Protein AF-A0A7J7MNE1-F1 (afdb_monomer_lite)

Sequence (142 aa):
MTYRGHLMAITRHGINRNDTGPMMRCSFEETDILLDAAVYAETDRLRGVTENIMLGQLAPVGTGDCSLYLNDQILQQAIELQLPSYINGDFRTTPSCSPPPMTSYNENMMSPSYLFSPNVRLSLTTDAEFSPYNGTMPFSPT

Radius of gyration: 27.96 Å; chains: 1; bounding box: 62×43×74 Å

Foldseek 3Di:
DCPVPDDFDPALVRVLPDPAALQVSCVGPHVCSVVVCVVVVGDHPQQAQRSCVVVVHQHCDDVNVDDDDDDVVVVVVDDDDPDPCPPPDDPDDDPPPDDDDDDDDDPPDPDPDPPDDPPPPDDDDDDDDDDPDDPDDDDDDD

InterPro domains:
  IPR045867 DNA-directed RNA polymerase, subunit beta-prime [PTHR19376] (1-68)

Structure (mmCIF, N/CA/C/O backbone):
data_AF-A0A7J7MNE1-F1
#
_entry.id   AF-A0A7J7MNE1-F1
#
loop_
_atom_site.group_PDB
_atom_site.id
_atom_site.type_symbol
_atom_site.label_atom_id
_atom_site.label_alt_id
_atom_site.label_comp_id
_atom_site.label_asym_id
_atom_site.label_entity_id
_atom_site.label_seq_id
_atom_site.pdbx_PDB_ins_code
_atom_site.Cartn_x
_atom_site.Cartn_y
_atom_site.Cartn_z
_atom_site.occupancy
_atom_site.B_iso_or_equiv
_atom_site.auth_seq_id
_atom_site.auth_comp_id
_atom_site.auth_asym_id
_atom_site.auth_atom_id
_atom_site.pdbx_PDB_model_num
ATOM 1 N N . MET A 1 1 ? 17.982 2.465 3.297 1.00 91.94 1 MET A N 1
ATOM 2 C CA . MET A 1 1 ? 18.737 2.417 2.021 1.00 91.94 1 MET A CA 1
ATOM 3 C C . MET A 1 1 ? 19.715 1.245 1.890 1.00 91.94 1 MET A C 1
ATOM 5 O O . MET A 1 1 ? 20.282 1.101 0.819 1.00 91.94 1 MET A O 1
ATOM 9 N N . THR A 1 2 ? 19.905 0.400 2.916 1.00 94.56 2 THR A N 1
ATOM 10 C CA . THR A 1 2 ? 20.880 -0.718 2.904 1.00 94.56 2 THR A CA 1
ATOM 11 C C . THR A 1 2 ? 20.278 -2.091 3.231 1.00 94.56 2 THR A C 1
ATOM 13 O O . THR A 1 2 ? 21.014 -3.066 3.328 1.00 94.56 2 THR A O 1
ATOM 16 N N . TYR A 1 3 ? 18.951 -2.208 3.390 1.00 91.62 3 TYR A N 1
ATOM 17 C CA . TYR A 1 3 ? 18.318 -3.454 3.861 1.00 91.62 3 TYR A CA 1
ATOM 18 C C . TYR A 1 3 ? 18.534 -4.650 2.911 1.00 91.62 3 TYR A C 1
ATOM 20 O O . TYR A 1 3 ? 18.522 -5.792 3.353 1.00 91.62 3 TYR A O 1
ATOM 28 N N . ARG A 1 4 ? 18.782 -4.389 1.618 1.00 89.81 4 ARG A N 1
ATOM 29 C CA . ARG A 1 4 ? 19.080 -5.400 0.587 1.00 89.81 4 ARG A CA 1
ATOM 30 C C . ARG A 1 4 ? 20.569 -5.757 0.466 1.00 89.81 4 ARG A C 1
ATOM 32 O O . ARG A 1 4 ? 20.964 -6.394 -0.506 1.00 89.81 4 ARG A O 1
ATOM 39 N N . GLY A 1 5 ? 21.417 -5.298 1.388 1.00 93.44 5 GLY A N 1
ATOM 40 C CA . GLY A 1 5 ? 22.859 -5.582 1.367 1.00 93.44 5 GLY A CA 1
ATOM 41 C C . GLY A 1 5 ? 23.676 -4.756 0.364 1.00 93.44 5 GLY A C 1
ATOM 42 O O . GLY A 1 5 ? 24.859 -5.014 0.183 1.00 93.44 5 GLY A O 1
ATOM 43 N N . HIS A 1 6 ? 23.075 -3.749 -0.273 1.00 92.31 6 HIS A N 1
ATOM 44 C CA . HIS A 1 6 ? 23.759 -2.756 -1.104 1.00 92.31 6 HIS A CA 1
ATOM 45 C C . HIS A 1 6 ? 23.111 -1.380 -0.920 1.00 92.31 6 HIS A C 1
ATOM 47 O O . HIS A 1 6 ? 21.982 -1.274 -0.436 1.00 92.31 6 HIS A O 1
ATOM 53 N N . LEU A 1 7 ? 23.834 -0.318 -1.282 1.00 93.25 7 LEU A N 1
ATOM 54 C CA . LEU A 1 7 ? 23.310 1.044 -1.236 1.00 93.25 7 LEU A CA 1
ATOM 55 C C . LEU A 1 7 ? 22.291 1.250 -2.357 1.00 93.25 7 LEU A C 1
ATOM 57 O O . LEU A 1 7 ? 22.621 1.161 -3.538 1.00 93.25 7 LEU A O 1
ATOM 61 N N . MET A 1 8 ? 21.059 1.558 -1.972 1.00 92.44 8 MET A N 1
ATOM 62 C CA . MET A 1 8 ? 20.004 1.982 -2.885 1.00 92.44 8 MET A CA 1
ATOM 63 C C . MET A 1 8 ? 19.913 3.512 -2.884 1.00 92.44 8 MET A C 1
ATOM 65 O O . MET A 1 8 ? 20.097 4.141 -1.841 1.00 92.44 8 MET A O 1
ATOM 69 N N . ALA A 1 9 ? 19.633 4.119 -4.036 1.00 92.44 9 ALA A N 1
ATOM 70 C CA . ALA A 1 9 ? 19.400 5.561 -4.145 1.00 92.44 9 ALA A CA 1
ATOM 71 C C . ALA A 1 9 ? 17.947 5.920 -3.778 1.00 92.44 9 ALA A C 1
ATOM 73 O O . ALA A 1 9 ? 17.041 5.125 -4.019 1.00 92.44 9 ALA A O 1
ATOM 74 N N . ILE A 1 10 ? 17.710 7.114 -3.221 1.00 92.38 10 ILE A N 1
ATOM 75 C CA . ILE A 1 10 ? 16.354 7.662 -2.996 1.00 92.38 10 ILE A CA 1
ATOM 76 C C . ILE A 1 10 ? 15.965 8.491 -4.225 1.00 92.38 10 ILE A C 1
ATOM 78 O O . ILE A 1 10 ? 15.950 9.716 -4.193 1.00 92.38 10 ILE A O 1
ATOM 82 N N . THR A 1 11 ? 15.755 7.820 -5.351 1.00 93.81 11 THR A N 1
ATOM 83 C CA . THR A 1 11 ? 15.329 8.425 -6.624 1.00 93.81 11 THR A CA 1
ATOM 84 C C . THR A 1 11 ? 14.389 7.459 -7.338 1.00 93.81 11 THR A C 1
ATOM 86 O O . THR A 1 11 ? 14.304 6.298 -6.928 1.00 93.81 11 THR A O 1
ATOM 89 N N . ARG A 1 12 ? 13.735 7.878 -8.434 1.00 91.44 12 ARG A N 1
ATOM 90 C CA . ARG A 1 12 ? 12.862 6.987 -9.228 1.00 91.44 12 ARG A CA 1
ATOM 91 C C . ARG A 1 12 ? 13.579 5.703 -9.649 1.00 91.44 12 ARG A C 1
ATOM 93 O O . ARG A 1 12 ? 13.104 4.602 -9.410 1.00 91.44 12 ARG A O 1
ATOM 100 N N . HIS A 1 13 ? 14.831 5.841 -10.089 1.00 90.56 13 HIS A N 1
ATOM 101 C CA . HIS A 1 13 ? 15.697 4.726 -10.485 1.00 90.56 13 HIS A CA 1
ATOM 102 C C . HIS A 1 13 ? 16.081 3.799 -9.331 1.00 90.56 13 HIS A C 1
ATOM 104 O O . HIS A 1 13 ? 16.503 2.672 -9.574 1.00 90.56 13 HIS A O 1
ATOM 110 N N . GLY A 1 14 ? 16.016 4.280 -8.090 1.00 91.94 14 GLY A N 1
ATOM 111 C CA . GLY A 1 14 ? 16.312 3.494 -6.898 1.00 91.94 14 GLY A CA 1
ATOM 112 C C . GLY A 1 14 ? 15.076 2.806 -6.327 1.00 91.94 14 GLY A C 1
ATOM 113 O O . GLY A 1 14 ? 15.116 1.600 -6.104 1.00 91.94 14 GLY A O 1
ATOM 114 N N . ILE A 1 15 ? 13.983 3.551 -6.135 1.00 90.56 15 ILE A N 1
ATOM 115 C CA . ILE A 1 15 ? 12.728 3.056 -5.545 1.00 90.56 15 ILE A CA 1
ATOM 116 C C . ILE A 1 15 ? 12.045 2.042 -6.474 1.00 90.56 15 ILE A C 1
ATOM 118 O O . ILE A 1 15 ? 11.549 1.027 -5.990 1.00 90.56 15 ILE A O 1
ATOM 122 N N . ASN A 1 16 ? 12.111 2.236 -7.797 1.00 90.25 16 ASN A N 1
ATOM 123 C CA . ASN A 1 16 ? 11.473 1.336 -8.769 1.00 90.25 16 ASN A CA 1
ATOM 124 C C . ASN A 1 16 ? 12.200 -0.010 -8.935 1.00 90.25 16 ASN A C 1
ATOM 126 O O . ASN A 1 16 ? 11.667 -0.917 -9.568 1.00 90.25 16 ASN A O 1
ATOM 130 N N . ARG A 1 17 ? 13.394 -0.166 -8.342 1.00 86.75 17 ARG A N 1
ATOM 131 C CA . ARG A 1 17 ? 14.123 -1.448 -8.260 1.00 86.75 17 ARG A CA 1
ATOM 132 C C . ARG A 1 17 ? 13.705 -2.299 -7.059 1.00 86.75 17 ARG A C 1
ATOM 134 O O . ARG A 1 17 ? 14.231 -3.399 -6.880 1.00 86.75 17 ARG A O 1
ATOM 141 N N . ASN A 1 18 ? 12.834 -1.786 -6.191 1.00 85.31 18 ASN A N 1
ATOM 142 C CA . ASN A 1 18 ? 12.262 -2.571 -5.107 1.00 85.31 18 ASN A CA 1
ATOM 143 C C . ASN A 1 18 ? 11.169 -3.501 -5.652 1.00 85.31 18 ASN A C 1
ATOM 145 O O . ASN A 1 18 ? 10.494 -3.166 -6.619 1.00 85.31 18 ASN A O 1
ATOM 149 N N . ASP A 1 19 ? 10.962 -4.646 -4.993 1.00 84.56 19 ASP A N 1
ATOM 150 C CA . ASP A 1 19 ? 9.864 -5.568 -5.324 1.00 84.56 19 ASP A CA 1
ATOM 151 C C . ASP A 1 19 ? 8.561 -5.034 -4.722 1.00 84.56 19 ASP A C 1
ATOM 153 O O . ASP A 1 19 ? 8.069 -5.517 -3.698 1.00 84.56 19 ASP A O 1
ATOM 157 N N . THR A 1 20 ? 8.064 -3.948 -5.301 1.00 91.25 20 THR A N 1
ATOM 158 C CA . THR A 1 20 ? 6.876 -3.228 -4.852 1.00 91.25 20 THR A CA 1
ATOM 159 C C . THR A 1 20 ? 5.832 -3.178 -5.957 1.00 91.25 20 THR A C 1
ATOM 161 O O . THR A 1 20 ? 6.159 -3.259 -7.142 1.00 91.25 20 THR A O 1
ATOM 164 N N . GLY A 1 21 ? 4.561 -3.070 -5.560 1.00 93.88 21 GLY A N 1
ATOM 165 C CA . GLY A 1 21 ? 3.437 -3.096 -6.492 1.00 93.88 21 GLY A CA 1
ATOM 166 C C . GLY A 1 21 ? 3.516 -1.990 -7.553 1.00 93.88 21 GLY A C 1
ATOM 167 O O . GLY A 1 21 ? 4.119 -0.935 -7.306 1.00 93.88 21 GLY A O 1
ATOM 168 N N . PRO A 1 22 ? 2.915 -2.210 -8.733 1.00 95.44 22 PRO A N 1
ATOM 169 C CA . PRO A 1 22 ? 2.957 -1.253 -9.830 1.00 95.44 22 PRO A CA 1
ATOM 170 C C . PRO A 1 22 ? 2.311 0.086 -9.455 1.00 95.44 22 PRO A C 1
ATOM 172 O O . PRO A 1 22 ? 2.836 1.118 -9.867 1.00 95.44 22 PRO A O 1
ATOM 175 N N . MET A 1 23 ? 1.264 0.104 -8.611 1.00 95.19 23 MET A N 1
ATOM 176 C CA . MET A 1 23 ? 0.647 1.357 -8.145 1.00 95.19 23 MET A CA 1
ATOM 177 C C . MET A 1 23 ? 1.597 2.171 -7.269 1.00 95.19 23 MET A C 1
ATOM 179 O O . MET A 1 23 ? 1.659 3.396 -7.367 1.00 95.19 23 MET A O 1
ATOM 183 N N . MET A 1 24 ? 2.378 1.502 -6.416 1.00 94.88 24 MET A N 1
ATOM 184 C CA . MET A 1 24 ? 3.377 2.200 -5.616 1.00 94.88 24 MET A CA 1
ATOM 185 C C . MET A 1 24 ? 4.503 2.742 -6.500 1.00 94.88 24 MET A C 1
ATOM 187 O O . MET A 1 24 ? 4.873 3.906 -6.358 1.00 94.88 24 MET A O 1
ATOM 191 N N . ARG A 1 25 ? 5.038 1.939 -7.424 1.00 94.00 25 ARG A N 1
ATOM 192 C CA . ARG A 1 25 ? 6.135 2.385 -8.295 1.00 94.00 25 ARG A CA 1
ATOM 193 C C . ARG A 1 25 ? 5.700 3.542 -9.197 1.00 94.00 25 ARG A C 1
ATOM 195 O O . ARG A 1 25 ? 6.422 4.529 -9.312 1.00 94.00 25 ARG A O 1
ATOM 202 N N . CYS A 1 26 ? 4.489 3.477 -9.756 1.00 95.06 26 CYS A N 1
ATOM 203 C CA . CYS A 1 26 ? 3.992 4.531 -10.639 1.00 95.06 26 CYS A CA 1
ATOM 204 C C . CYS A 1 26 ? 3.664 5.851 -9.926 1.00 95.06 26 CYS A C 1
ATOM 206 O O . CYS A 1 26 ? 3.550 6.895 -10.566 1.00 95.06 26 CYS A O 1
ATOM 208 N N . SER A 1 27 ? 3.511 5.822 -8.600 1.00 94.56 27 SER A N 1
ATOM 209 C CA . SER A 1 27 ? 3.209 7.011 -7.797 1.00 94.56 27 SER A CA 1
ATOM 210 C C . SER A 1 27 ? 4.359 8.016 -7.703 1.00 94.56 27 SER A C 1
ATOM 212 O O . SER A 1 27 ? 4.135 9.164 -7.315 1.00 94.56 27 SER A O 1
ATOM 214 N N . PHE A 1 28 ? 5.583 7.605 -8.047 1.00 93.75 28 PHE A N 1
ATOM 215 C CA . PHE A 1 28 ? 6.770 8.437 -7.905 1.00 93.75 28 PHE A CA 1
ATOM 216 C C . PHE A 1 28 ? 7.470 8.664 -9.248 1.00 93.75 28 PHE A C 1
ATOM 218 O O . PHE A 1 28 ? 8.228 7.824 -9.724 1.00 93.75 28 PHE A O 1
ATOM 225 N N . GLU A 1 29 ? 7.240 9.845 -9.823 1.00 94.06 29 GLU A N 1
ATOM 226 C CA . GLU A 1 29 ? 7.917 10.396 -11.012 1.00 94.06 29 GLU A CA 1
ATOM 227 C C . GLU A 1 29 ? 7.862 9.567 -12.316 1.00 94.06 29 GLU A C 1
ATOM 229 O O . GLU A 1 29 ? 8.445 9.997 -13.311 1.00 94.06 29 GLU A O 1
ATOM 234 N N . GLU A 1 30 ? 7.190 8.411 -12.364 1.00 92.62 30 GLU A N 1
ATOM 235 C CA . GLU A 1 30 ? 7.234 7.519 -13.532 1.00 92.62 30 GLU A CA 1
ATOM 236 C C . GLU A 1 30 ? 5.933 6.721 -13.719 1.00 92.62 30 GLU A C 1
ATOM 238 O O . GLU A 1 30 ? 5.735 5.677 -13.111 1.00 92.62 30 GLU A O 1
ATOM 243 N N . THR A 1 31 ? 5.035 7.174 -14.597 1.00 94.50 31 THR A N 1
ATOM 244 C CA . THR A 1 31 ? 3.749 6.490 -14.850 1.00 94.50 31 THR A CA 1
ATOM 245 C C . THR A 1 31 ? 3.826 5.376 -15.895 1.00 94.50 31 THR A C 1
ATOM 247 O O . THR A 1 31 ? 2.930 4.535 -15.954 1.00 94.50 31 THR A O 1
ATOM 250 N N . ASP A 1 32 ? 4.901 5.330 -16.690 1.00 94.75 32 ASP A N 1
ATOM 251 C CA . ASP A 1 32 ? 5.104 4.338 -17.762 1.00 94.75 32 ASP A CA 1
ATOM 252 C C . ASP A 1 32 ? 5.196 2.896 -17.237 1.00 94.75 32 ASP A C 1
ATOM 254 O O . ASP A 1 32 ? 4.982 1.936 -17.974 1.00 94.75 32 ASP A O 1
ATOM 258 N N . ILE A 1 33 ? 5.413 2.734 -15.931 1.00 94.88 33 ILE A N 1
ATOM 259 C CA . ILE A 1 33 ? 5.416 1.447 -15.226 1.00 94.88 33 ILE A CA 1
ATOM 260 C C . ILE A 1 33 ? 4.084 0.708 -15.397 1.00 94.88 33 ILE A C 1
ATOM 262 O O . ILE A 1 33 ? 4.062 -0.519 -15.423 1.00 94.88 33 ILE A O 1
ATOM 266 N N . LEU A 1 34 ? 2.974 1.433 -15.573 1.00 96.06 34 LEU A N 1
ATOM 267 C CA . LEU A 1 34 ? 1.667 0.822 -15.818 1.00 96.06 34 LEU A CA 1
ATOM 268 C C . LEU A 1 34 ? 1.594 0.110 -17.176 1.00 96.06 34 LEU A C 1
ATOM 270 O O . LEU A 1 34 ? 0.917 -0.911 -17.282 1.00 96.06 34 LEU A O 1
ATOM 274 N N . LEU A 1 35 ? 2.294 0.613 -18.199 1.00 96.62 35 LEU A N 1
ATOM 275 C CA . LEU A 1 35 ? 2.358 -0.040 -19.512 1.00 96.62 35 LEU A CA 1
ATOM 276 C C . LEU A 1 35 ? 3.108 -1.370 -19.411 1.00 96.62 35 LEU A C 1
ATOM 278 O O . LEU A 1 35 ? 2.629 -2.382 -19.917 1.00 96.62 35 LEU A O 1
ATOM 282 N N . ASP A 1 36 ? 4.245 -1.376 -18.717 1.00 95.06 36 ASP A N 1
ATOM 283 C CA . ASP A 1 36 ? 5.051 -2.581 -18.505 1.00 95.06 36 ASP A CA 1
ATOM 284 C C . ASP A 1 36 ? 4.294 -3.620 -17.659 1.00 95.06 36 ASP A C 1
ATOM 286 O O . ASP A 1 36 ? 4.155 -4.783 -18.046 1.00 95.06 36 ASP A O 1
ATOM 290 N N . ALA A 1 37 ? 3.680 -3.175 -16.559 1.00 95.50 37 ALA A N 1
ATOM 291 C CA . ALA A 1 37 ? 2.839 -4.009 -15.704 1.00 95.50 37 ALA A CA 1
ATOM 292 C C . ALA A 1 37 ? 1.658 -4.632 -16.470 1.00 95.50 37 ALA A C 1
ATOM 294 O O . ALA A 1 37 ? 1.335 -5.803 -16.256 1.00 95.50 37 ALA A O 1
ATOM 295 N N . ALA A 1 38 ? 1.034 -3.887 -17.390 1.00 97.00 38 ALA A N 1
ATOM 296 C CA . ALA A 1 38 ? -0.055 -4.393 -18.223 1.00 97.00 38 ALA A CA 1
ATOM 297 C C . ALA A 1 38 ? 0.413 -5.489 -19.195 1.00 97.00 38 ALA A C 1
ATOM 299 O O . ALA A 1 38 ? -0.297 -6.479 -19.379 1.00 97.00 38 ALA A O 1
ATOM 300 N N . VAL A 1 39 ? 1.610 -5.352 -19.778 1.00 97.81 39 VAL A N 1
ATOM 301 C CA . VAL A 1 39 ? 2.198 -6.366 -20.675 1.00 97.81 39 VAL A CA 1
ATOM 302 C C . VAL A 1 39 ? 2.473 -7.675 -19.930 1.00 97.81 39 VAL A C 1
ATOM 304 O O . VAL A 1 39 ? 2.209 -8.750 -20.471 1.00 97.81 39 VAL A O 1
ATOM 307 N N . TYR A 1 40 ? 2.954 -7.600 -18.687 1.00 96.06 40 TYR A N 1
ATOM 308 C CA . TYR A 1 40 ? 3.260 -8.780 -17.868 1.00 96.06 40 TYR A CA 1
ATOM 309 C C . TYR A 1 40 ? 2.100 -9.270 -16.990 1.00 96.06 40 TYR A C 1
ATOM 311 O O . TYR A 1 40 ? 2.279 -10.228 -16.237 1.00 96.06 40 TYR A O 1
ATOM 319 N N . ALA A 1 41 ? 0.918 -8.649 -17.083 1.00 96.38 41 ALA A N 1
ATOM 320 C CA . ALA A 1 41 ? -0.232 -8.925 -16.218 1.00 96.38 41 ALA A CA 1
ATOM 321 C C . ALA A 1 41 ? 0.127 -8.905 -14.715 1.00 96.38 41 ALA A C 1
ATOM 323 O O . ALA A 1 41 ? -0.305 -9.756 -13.929 1.00 96.38 41 ALA A O 1
ATOM 324 N N . GLU A 1 42 ? 0.945 -7.932 -14.309 1.00 95.44 42 GLU A N 1
ATOM 325 C CA . GLU A 1 42 ? 1.355 -7.768 -12.918 1.00 95.44 42 GLU A CA 1
ATOM 326 C C . GLU A 1 42 ? 0.149 -7.384 -12.050 1.00 95.44 42 GLU A C 1
ATOM 328 O O . GLU A 1 42 ? -0.616 -6.476 -12.369 1.00 95.44 42 GLU A O 1
ATOM 333 N N . THR A 1 43 ? -0.037 -8.091 -10.934 1.00 94.31 43 THR A N 1
ATOM 334 C CA . THR A 1 43 ? -1.151 -7.850 -10.009 1.00 94.31 43 THR A CA 1
ATOM 335 C C . THR A 1 43 ? -0.664 -7.099 -8.778 1.00 94.31 43 THR A C 1
ATOM 337 O O . THR A 1 43 ? 0.229 -7.575 -8.073 1.00 94.31 43 THR A O 1
ATOM 340 N N . ASP A 1 44 ? -1.295 -5.967 -8.471 1.00 95.50 44 ASP A N 1
ATOM 341 C CA . ASP A 1 44 ? -1.056 -5.257 -7.217 1.00 95.50 44 ASP A CA 1
ATOM 342 C C . ASP A 1 44 ? -1.849 -5.887 -6.060 1.00 95.50 44 ASP A C 1
ATOM 344 O O . ASP A 1 44 ? -3.029 -6.212 -6.193 1.00 95.50 44 ASP A O 1
ATOM 348 N N . ARG A 1 45 ? -1.193 -6.074 -4.910 1.00 94.44 45 ARG A N 1
ATOM 349 C CA . ARG A 1 45 ? -1.795 -6.668 -3.703 1.00 94.44 45 ARG A CA 1
ATOM 350 C C . ARG A 1 45 ? -2.381 -5.642 -2.740 1.00 94.44 45 ARG A C 1
ATOM 352 O O . ARG A 1 45 ? -2.912 -6.052 -1.711 1.00 94.44 45 ARG A O 1
ATOM 359 N N . LEU A 1 46 ? -2.255 -4.354 -3.046 1.00 94.56 46 LEU A N 1
ATOM 360 C CA . LEU A 1 46 ? -2.841 -3.251 -2.292 1.00 94.56 46 LEU A CA 1
ATOM 361 C C . LEU A 1 46 ? -2.506 -3.254 -0.784 1.00 94.56 46 LEU A C 1
ATOM 363 O O . LEU A 1 46 ? -3.362 -3.002 0.063 1.00 94.56 46 LEU A O 1
ATOM 367 N N . ARG A 1 47 ? -1.271 -3.613 -0.418 1.00 93.69 47 ARG A N 1
ATOM 368 C CA . ARG A 1 47 ? -0.856 -3.743 0.998 1.00 93.69 47 ARG A CA 1
ATOM 369 C C . ARG A 1 47 ? -0.167 -2.500 1.549 1.00 93.69 47 ARG A C 1
ATOM 371 O O . ARG A 1 47 ? -0.029 -2.367 2.759 1.00 93.69 47 ARG A O 1
ATOM 378 N N . GLY A 1 48 ? 0.329 -1.641 0.677 1.00 93.56 48 GLY A N 1
ATOM 379 C CA . GLY A 1 48 ? 0.954 -0.374 1.006 1.00 93.56 48 GLY A CA 1
ATOM 380 C C . GLY A 1 48 ? -0.062 0.743 1.208 1.00 93.56 48 GLY A C 1
ATOM 381 O O . GLY A 1 48 ? -1.273 0.575 1.099 1.00 93.56 48 GLY A O 1
ATOM 382 N N . VAL A 1 49 ? 0.451 1.920 1.541 1.00 95.75 49 VAL A N 1
ATOM 383 C CA . VAL A 1 49 ? -0.381 3.088 1.845 1.00 95.75 49 VAL A CA 1
ATOM 384 C C . VAL A 1 49 ? -0.819 3.795 0.563 1.00 95.75 49 VAL A C 1
ATOM 386 O O . VAL A 1 49 ? -1.973 4.196 0.442 1.00 95.75 49 VAL A O 1
ATOM 389 N N . THR A 1 50 ? 0.087 3.924 -0.405 1.00 95.56 50 THR A N 1
ATOM 390 C CA . THR A 1 50 ? -0.111 4.748 -1.600 1.00 95.56 50 THR A CA 1
ATOM 391 C C . THR A 1 50 ? -1.262 4.254 -2.466 1.00 95.56 50 THR A C 1
ATOM 393 O O . THR A 1 50 ? -2.174 5.011 -2.784 1.00 95.56 50 THR A O 1
ATOM 396 N N . GLU A 1 51 ? -1.252 2.971 -2.798 1.00 96.50 51 GLU A N 1
ATOM 397 C CA . GLU A 1 51 ? -2.322 2.297 -3.534 1.00 96.50 51 GLU A CA 1
ATOM 398 C C . GLU A 1 51 ? -3.711 2.418 -2.877 1.00 96.50 51 GLU A C 1
ATOM 400 O O . GLU A 1 51 ? -4.694 2.681 -3.566 1.00 96.50 51 GLU A O 1
ATOM 405 N N . ASN A 1 52 ? -3.805 2.285 -1.550 1.00 96.38 52 ASN A N 1
ATOM 406 C CA . ASN A 1 52 ? -5.066 2.370 -0.817 1.00 96.38 52 ASN A CA 1
ATOM 407 C C . ASN A 1 52 ? -5.594 3.805 -0.805 1.00 96.38 52 ASN A C 1
ATOM 409 O O . ASN A 1 52 ? -6.788 4.014 -1.007 1.00 96.38 52 ASN A O 1
ATOM 413 N N . ILE A 1 53 ? -4.703 4.794 -0.665 1.00 96.69 53 ILE A N 1
ATOM 414 C CA . ILE A 1 53 ? -5.061 6.211 -0.806 1.00 96.69 53 ILE A CA 1
ATOM 415 C C . ILE A 1 53 ? -5.590 6.493 -2.216 1.00 96.69 53 ILE A C 1
ATOM 417 O O . ILE A 1 53 ? -6.632 7.129 -2.354 1.00 96.69 53 ILE A O 1
ATOM 421 N N . MET A 1 54 ? -4.916 6.002 -3.259 1.00 96.81 54 MET A N 1
ATOM 422 C CA . MET A 1 54 ? -5.345 6.208 -4.648 1.00 96.81 54 MET A CA 1
ATOM 423 C C . MET A 1 54 ? -6.717 5.590 -4.943 1.00 96.81 54 MET A C 1
ATOM 425 O O . MET A 1 54 ? -7.490 6.160 -5.708 1.00 96.81 54 MET A O 1
ATOM 429 N N . LEU A 1 55 ? -7.032 4.448 -4.325 1.00 96.31 55 LEU A N 1
ATOM 430 C CA . LEU A 1 55 ? -8.329 3.780 -4.464 1.00 96.31 55 LEU A CA 1
ATOM 431 C C . LEU A 1 55 ? -9.408 4.310 -3.504 1.00 96.31 55 LEU A C 1
ATOM 433 O O . LEU A 1 55 ? -10.548 3.852 -3.569 1.00 96.31 55 LEU A O 1
ATOM 437 N N . GLY A 1 56 ? -9.073 5.245 -2.609 1.00 96.38 56 GLY A N 1
ATOM 438 C CA . GLY A 1 56 ? -10.003 5.780 -1.610 1.00 96.38 56 GLY A CA 1
ATOM 439 C C . GLY A 1 56 ? -10.399 4.776 -0.519 1.00 96.38 56 GLY A C 1
ATOM 440 O O . GLY A 1 56 ? -11.458 4.919 0.090 1.00 96.38 56 GLY A O 1
ATOM 441 N N . GLN A 1 57 ? -9.579 3.752 -0.284 1.00 95.06 57 GLN A N 1
ATOM 442 C CA . GLN A 1 57 ? -9.784 2.744 0.759 1.00 95.06 57 GLN A CA 1
ATOM 443 C C . GLN A 1 57 ? -9.028 3.125 2.040 1.00 95.06 57 GLN A C 1
ATOM 445 O O . GLN A 1 57 ? -8.069 3.899 2.015 1.00 95.06 57 GLN A O 1
ATOM 450 N N . LEU A 1 58 ? -9.445 2.567 3.181 1.00 95.00 58 LEU A N 1
ATOM 451 C CA . LEU A 1 58 ? -8.721 2.745 4.439 1.00 95.00 58 LEU A CA 1
ATOM 452 C C . LEU A 1 58 ? -7.342 2.077 4.332 1.00 95.00 58 LEU A C 1
ATOM 454 O O . LEU A 1 58 ? -7.249 0.857 4.230 1.00 95.00 58 LEU A O 1
ATOM 458 N N . ALA A 1 59 ? -6.274 2.874 4.352 1.00 96.44 59 ALA A N 1
ATOM 459 C CA . ALA A 1 59 ? -4.913 2.355 4.283 1.00 96.44 59 ALA A CA 1
ATOM 460 C C . ALA A 1 59 ? -4.536 1.588 5.570 1.00 96.44 59 ALA A C 1
ATOM 462 O O . ALA A 1 59 ? -4.864 2.057 6.665 1.00 96.44 59 ALA A O 1
ATOM 463 N N . PRO A 1 60 ? -3.797 0.464 5.470 1.00 95.06 60 PRO A N 1
ATOM 464 C CA . PRO A 1 60 ? -3.377 -0.355 6.610 1.00 95.06 60 PRO A CA 1
ATOM 465 C C . PRO A 1 60 ? -2.195 0.295 7.345 1.00 95.06 60 PRO A C 1
ATOM 467 O O . PRO A 1 60 ? -1.056 -0.169 7.305 1.00 95.06 60 PRO A O 1
ATOM 470 N N . VAL A 1 61 ? -2.444 1.450 7.958 1.00 96.12 61 VAL A N 1
ATOM 471 C CA . VAL A 1 61 ? -1.465 2.199 8.746 1.00 96.12 61 VAL A CA 1
ATOM 472 C C . VAL A 1 61 ? -2.168 2.917 9.894 1.00 96.12 61 VAL A C 1
ATOM 474 O O . VAL A 1 61 ? -3.278 3.430 9.743 1.00 96.12 61 VAL A O 1
ATOM 477 N N . GLY A 1 62 ? -1.528 2.968 11.064 1.00 95.38 62 GLY A N 1
ATOM 478 C CA . GLY A 1 62 ? -2.088 3.634 12.240 1.00 95.38 62 GLY A CA 1
ATOM 479 C C . GLY A 1 62 ? -3.422 3.015 12.663 1.00 95.38 62 GLY A C 1
ATOM 480 O O . GLY A 1 62 ? -3.482 1.833 12.980 1.00 95.38 62 GLY A O 1
ATOM 481 N N . THR A 1 63 ? -4.501 3.802 12.654 1.00 95.12 63 THR A N 1
ATOM 482 C CA . THR A 1 63 ? -5.851 3.331 13.017 1.00 95.12 63 THR A CA 1
ATOM 483 C C . THR A 1 63 ? -6.447 2.350 12.011 1.00 95.12 63 THR A C 1
ATOM 485 O O . THR A 1 63 ? -7.376 1.635 12.362 1.00 95.12 63 THR A O 1
ATOM 488 N N . GLY A 1 64 ? -5.942 2.318 10.773 1.00 93.25 64 GLY A N 1
ATOM 489 C CA . GLY A 1 64 ? -6.372 1.351 9.761 1.00 93.25 64 GLY A CA 1
ATOM 490 C C . GLY A 1 64 ? -5.705 -0.021 9.877 1.00 93.25 64 GLY A C 1
ATOM 491 O O . GLY A 1 64 ? -6.107 -0.941 9.174 1.00 93.25 64 GLY A O 1
ATOM 492 N N . ASP A 1 65 ? -4.704 -0.179 10.750 1.00 95.12 65 ASP A N 1
ATOM 493 C CA . ASP A 1 65 ? -3.995 -1.453 10.953 1.00 95.12 65 ASP A CA 1
ATOM 494 C C . ASP A 1 65 ? -4.737 -2.406 11.915 1.00 95.12 65 ASP A C 1
ATOM 496 O O . ASP A 1 65 ? -4.436 -3.595 11.995 1.00 95.12 65 ASP A O 1
ATOM 500 N N . CYS A 1 66 ? -5.744 -1.909 12.645 1.00 94.00 66 CYS A N 1
ATOM 501 C CA . CYS A 1 66 ? -6.584 -2.719 13.523 1.00 94.00 66 CYS A CA 1
ATOM 502 C C . CYS A 1 66 ? -8.037 -2.769 13.037 1.00 94.00 66 CYS A C 1
ATOM 504 O O . CYS A 1 66 ? -8.577 -1.819 12.478 1.00 94.00 66 CYS A O 1
ATOM 506 N N . SER A 1 67 ? -8.688 -3.911 13.261 1.00 93.38 67 SER A N 1
ATOM 507 C CA . SER A 1 67 ? -10.117 -4.098 13.003 1.00 93.38 67 SER A CA 1
ATOM 508 C C . SER A 1 67 ? -10.868 -4.209 14.322 1.00 93.38 67 SER A C 1
ATOM 510 O O . SER A 1 67 ? -10.391 -4.839 15.267 1.00 93.38 67 SER A O 1
ATOM 512 N N . LEU A 1 68 ? -12.052 -3.607 14.381 1.00 94.00 68 LEU A N 1
ATOM 513 C CA . LEU A 1 68 ? -12.925 -3.677 15.544 1.00 94.00 68 LEU A CA 1
ATOM 514 C C . LEU A 1 68 ? -13.988 -4.745 15.313 1.00 94.00 68 LEU A C 1
ATOM 516 O O . LEU A 1 68 ? -14.658 -4.754 14.284 1.00 94.00 68 LEU A O 1
ATOM 520 N N . TYR A 1 69 ? -14.153 -5.618 16.298 1.00 95.38 69 TYR A N 1
ATOM 521 C CA . TYR A 1 69 ? -15.250 -6.574 16.347 1.00 95.38 69 TYR A CA 1
ATOM 522 C C . TYR A 1 69 ? -16.165 -6.206 17.508 1.00 95.38 69 TYR A C 1
ATOM 524 O O . TYR A 1 69 ? -15.698 -5.829 18.586 1.00 95.38 69 TYR A O 1
ATOM 532 N N . LEU A 1 70 ? -17.471 -6.305 17.280 1.00 95.19 70 LEU A N 1
ATOM 533 C CA . LEU A 1 70 ? -18.462 -6.081 18.320 1.00 95.19 70 LEU A CA 1
ATOM 534 C C . LEU A 1 70 ? -18.505 -7.296 19.249 1.00 95.19 70 LEU A C 1
ATOM 536 O O . LEU A 1 70 ? -18.603 -8.433 18.794 1.00 95.19 70 LEU A O 1
ATOM 540 N N . ASN A 1 71 ? -18.424 -7.050 20.556 1.00 96.06 71 ASN A N 1
ATOM 541 C CA . ASN A 1 71 ? -18.636 -8.086 21.556 1.00 96.06 71 ASN A CA 1
ATOM 542 C C . ASN A 1 71 ? -20.092 -8.053 22.034 1.00 96.06 71 ASN A C 1
ATOM 544 O O . ASN A 1 71 ? -20.454 -7.252 22.900 1.00 96.06 71 ASN A O 1
ATOM 548 N N . ASP A 1 72 ? -20.899 -8.966 21.499 1.00 95.94 72 ASP A N 1
ATOM 549 C CA . ASP A 1 72 ? -22.331 -9.052 21.799 1.00 95.94 72 ASP A CA 1
ATOM 550 C C . ASP A 1 72 ? -22.622 -9.370 23.275 1.00 95.94 72 ASP A C 1
ATOM 552 O O . ASP A 1 72 ? -23.647 -8.951 23.809 1.00 95.94 72 ASP A O 1
ATOM 556 N N . GLN A 1 73 ? -21.719 -10.072 23.969 1.00 94.94 73 GLN A N 1
ATOM 557 C CA . GLN A 1 73 ? -21.919 -10.451 25.374 1.00 94.94 73 GLN A CA 1
ATOM 558 C C . GLN A 1 73 ? -21.861 -9.236 26.304 1.00 94.94 73 GLN A C 1
ATOM 560 O O . GLN A 1 73 ? -22.656 -9.123 27.234 1.00 94.94 73 GLN A O 1
ATOM 565 N N . ILE A 1 74 ? -20.929 -8.315 26.042 1.00 93.38 74 ILE A N 1
ATOM 566 C CA . ILE A 1 74 ? -20.800 -7.070 26.812 1.00 93.38 74 ILE A CA 1
ATOM 567 C C . ILE A 1 74 ? -21.913 -6.094 26.413 1.00 93.38 74 ILE A C 1
ATOM 569 O O . ILE A 1 74 ? -22.430 -5.371 27.262 1.00 93.38 74 ILE A O 1
ATOM 573 N N . LEU A 1 75 ? -22.337 -6.115 25.145 1.00 92.31 75 LEU A N 1
ATOM 574 C CA . LEU A 1 75 ? -23.418 -5.265 24.652 1.00 92.31 75 LEU A CA 1
ATOM 575 C C . LEU A 1 75 ? -24.753 -5.520 25.371 1.00 92.31 75 LEU A C 1
ATOM 577 O O . LEU A 1 75 ? -25.471 -4.569 25.658 1.00 92.31 75 LEU A O 1
ATOM 581 N N . GLN A 1 76 ? -25.068 -6.770 25.730 1.00 91.94 76 GLN A N 1
ATOM 582 C CA . GLN A 1 76 ? -26.287 -7.105 26.490 1.00 91.94 76 GLN A CA 1
ATOM 583 C C . GLN A 1 76 ? -26.355 -6.444 27.875 1.00 91.94 76 GLN A C 1
ATOM 585 O O . GLN A 1 76 ? -27.434 -6.315 28.446 1.00 91.94 76 GLN A O 1
ATOM 590 N N . GLN A 1 77 ? -25.208 -6.043 28.424 1.00 90.31 77 GLN A N 1
ATOM 591 C CA . GLN A 1 77 ? -25.096 -5.400 29.733 1.00 90.31 77 GLN A CA 1
ATOM 592 C C . GLN A 1 77 ? -25.078 -3.869 29.627 1.00 90.31 77 GLN A C 1
ATOM 594 O O . GLN A 1 77 ? -24.951 -3.184 30.644 1.00 90.31 77 GLN A O 1
ATOM 599 N N . ALA A 1 78 ? -25.176 -3.320 28.412 1.00 88.38 78 ALA A N 1
ATOM 600 C CA . ALA A 1 78 ? -25.179 -1.885 28.195 1.00 88.38 78 ALA A CA 1
ATOM 601 C C . ALA A 1 78 ? -26.445 -1.253 28.793 1.00 88.38 78 ALA A C 1
ATOM 603 O O . ALA A 1 78 ? -27.564 -1.704 28.556 1.00 88.38 78 ALA A O 1
ATOM 604 N N . ILE A 1 79 ? -26.258 -0.188 29.574 1.00 87.12 79 ILE A N 1
ATOM 605 C CA . ILE A 1 79 ? -27.343 0.605 30.155 1.00 87.12 79 ILE A CA 1
ATOM 606 C C . ILE A 1 79 ? -27.558 1.815 29.251 1.00 87.12 79 ILE A C 1
ATOM 608 O O . ILE A 1 79 ? -26.620 2.573 28.995 1.00 87.12 79 ILE A O 1
ATOM 612 N N . GLU A 1 80 ? -28.789 2.020 28.786 1.00 82.12 80 GLU A N 1
ATOM 613 C CA . GLU A 1 80 ? -29.146 3.244 28.077 1.00 82.12 80 GLU A CA 1
ATOM 614 C C . GLU A 1 80 ? -29.089 4.429 29.042 1.00 82.12 80 GLU A C 1
ATOM 616 O O . GLU A 1 80 ? -29.798 4.488 30.049 1.00 82.12 80 GLU A O 1
ATOM 621 N N . LEU A 1 81 ? -28.233 5.399 28.735 1.00 80.62 81 LEU A N 1
ATOM 622 C CA . LEU A 1 81 ? -28.259 6.675 29.429 1.00 80.62 81 LEU A CA 1
ATOM 623 C C . LEU A 1 81 ? -29.471 7.456 28.922 1.00 80.62 81 LEU A C 1
ATOM 625 O O . LEU A 1 81 ? -29.514 7.851 27.757 1.00 80.62 81 LEU A O 1
ATOM 629 N N . GLN A 1 82 ? -30.438 7.719 29.804 1.00 70.44 82 GLN A N 1
ATOM 630 C CA . GLN A 1 82 ? -31.447 8.748 29.567 1.00 70.44 82 GLN A CA 1
ATOM 631 C C . GLN A 1 82 ? -30.741 10.106 29.533 1.00 70.44 82 GLN A C 1
ATOM 633 O O . GLN A 1 82 ? -30.580 10.777 30.553 1.00 70.44 82 GLN A O 1
ATOM 638 N N . LEU A 1 83 ? -30.267 10.495 28.352 1.00 71.00 83 LEU A N 1
ATOM 639 C CA . LEU A 1 83 ? -29.798 11.850 28.121 1.00 71.00 83 LEU A CA 1
ATOM 640 C C . LEU A 1 83 ? -31.007 12.780 28.300 1.00 71.00 83 LEU A C 1
ATOM 642 O O . LEU A 1 83 ? -32.044 12.534 27.676 1.00 71.00 83 LEU A O 1
ATOM 646 N N . PRO A 1 84 ? -30.920 13.819 29.154 1.00 63.31 84 PRO A N 1
ATOM 647 C CA . PRO A 1 84 ? -32.005 14.772 29.294 1.00 63.31 84 PRO A CA 1
ATOM 648 C C . PRO A 1 84 ? -32.343 15.326 27.913 1.00 63.31 84 PRO A C 1
ATOM 650 O O . PRO A 1 84 ? -31.476 15.806 27.181 1.00 63.31 84 PRO A O 1
ATOM 653 N N . SER A 1 85 ? -33.612 15.204 27.543 1.00 54.22 85 SER A N 1
ATOM 654 C CA . SER A 1 85 ? -34.144 15.667 26.273 1.00 54.22 85 SER A CA 1
ATOM 655 C C . SER A 1 85 ? -34.020 17.190 26.186 1.00 54.22 85 SER A C 1
ATOM 657 O O . SER A 1 85 ? -34.957 17.912 26.519 1.00 54.22 85 SER A O 1
ATOM 659 N N . TYR A 1 86 ? -32.900 17.702 25.678 1.00 54.66 86 TYR A N 1
ATOM 660 C CA . TYR A 1 86 ? -32.766 19.096 25.228 1.00 54.66 86 TYR A CA 1
ATOM 661 C C . TYR A 1 86 ? -33.520 19.353 23.907 1.00 54.66 86 TYR A C 1
ATOM 663 O O . TYR A 1 86 ? -33.167 20.242 23.143 1.00 54.66 86 TYR A O 1
ATOM 671 N N . ILE A 1 87 ? -34.563 18.566 23.623 1.00 51.25 87 ILE A N 1
ATOM 672 C CA . ILE A 1 87 ? -35.313 18.574 22.360 1.00 51.25 87 ILE A CA 1
ATOM 673 C C . ILE A 1 87 ? -36.744 19.096 22.523 1.00 51.25 87 ILE A C 1
ATOM 675 O O . ILE A 1 87 ? -37.575 18.852 21.664 1.00 51.25 87 ILE A O 1
ATOM 679 N N . ASN A 1 88 ? -37.038 19.826 23.601 1.00 48.88 88 ASN A N 1
ATOM 680 C CA . ASN A 1 88 ? -38.296 20.569 23.744 1.00 48.88 88 ASN A CA 1
ATOM 681 C C . ASN A 1 88 ? -38.023 22.014 24.191 1.00 48.88 88 ASN A C 1
ATOM 683 O O . ASN A 1 88 ? -38.512 22.471 25.222 1.00 48.88 88 ASN A O 1
ATOM 687 N N . GLY A 1 89 ? -37.201 22.727 23.424 1.00 47.50 89 GLY A N 1
ATOM 688 C CA . GLY A 1 89 ? -36.985 24.163 23.564 1.00 47.50 89 GLY A CA 1
ATOM 689 C C . GLY A 1 89 ? -36.363 24.707 22.284 1.00 47.50 89 GLY A C 1
ATOM 690 O O . GLY A 1 89 ? -35.394 24.144 21.791 1.00 47.50 89 GLY A O 1
ATOM 691 N N . ASP A 1 90 ? -36.975 25.745 21.728 1.00 41.22 90 ASP A N 1
ATOM 692 C CA . ASP A 1 90 ? -36.675 26.386 20.447 1.00 41.22 90 ASP A CA 1
ATOM 693 C C . ASP A 1 90 ? -35.188 26.437 20.035 1.00 41.22 90 ASP A C 1
ATOM 695 O O . ASP A 1 90 ? -34.296 26.727 20.831 1.00 41.22 90 ASP A O 1
ATOM 699 N N . PHE A 1 91 ? -34.942 26.235 18.735 1.00 45.44 91 PHE A N 1
ATOM 700 C CA . PHE A 1 91 ? -33.652 26.212 18.023 1.00 45.44 91 PHE A CA 1
ATOM 701 C C . PHE A 1 91 ? -32.869 27.554 18.049 1.00 45.44 91 PHE A C 1
ATOM 703 O O . PHE A 1 91 ? -32.397 28.030 17.018 1.00 45.44 91 PHE A O 1
ATOM 710 N N . ARG A 1 92 ? -32.730 28.245 19.192 1.00 41.47 92 ARG A N 1
ATOM 711 C CA . ARG A 1 92 ? -32.045 29.555 19.204 1.00 41.47 92 ARG A CA 1
ATOM 712 C C . ARG A 1 92 ? -31.344 30.000 20.488 1.00 41.47 92 ARG A C 1
ATOM 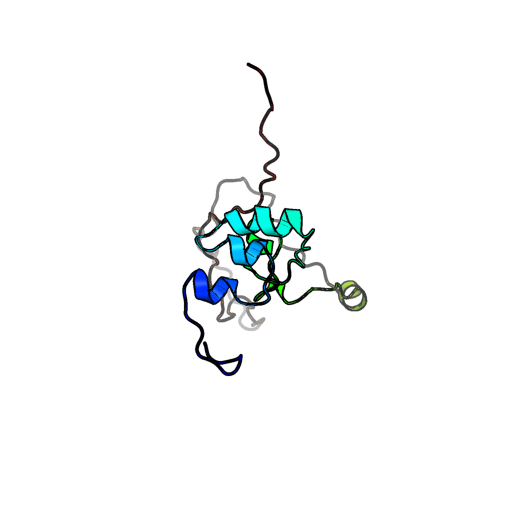714 O O . ARG A 1 92 ? -31.096 31.195 20.640 1.00 41.47 92 ARG A O 1
ATOM 721 N N . THR A 1 93 ? -30.951 29.104 21.385 1.00 48.38 93 THR A N 1
ATOM 722 C CA . THR A 1 93 ? -30.167 29.508 22.566 1.00 48.38 93 THR A CA 1
ATOM 723 C C . THR A 1 93 ? -28.989 28.573 22.820 1.00 48.38 93 THR A C 1
ATOM 725 O O . THR A 1 93 ? -29.125 27.439 23.260 1.00 48.38 93 THR A O 1
ATOM 728 N N . THR A 1 94 ? -27.787 29.078 22.540 1.00 51.44 94 THR A N 1
ATOM 729 C CA . THR A 1 94 ? -26.514 28.466 22.939 1.00 51.44 94 THR A CA 1
ATOM 730 C C . THR A 1 94 ? -26.413 28.382 24.473 1.00 51.44 94 THR A C 1
ATOM 732 O O . THR A 1 94 ? -26.719 29.379 25.133 1.00 51.44 94 THR A O 1
ATOM 735 N N . PRO A 1 95 ? -25.920 27.278 25.074 1.00 48.69 95 PRO A N 1
ATOM 736 C CA . PRO A 1 95 ?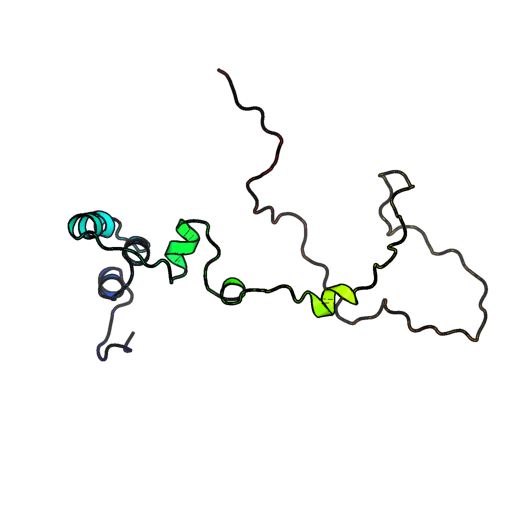 -26.031 27.029 26.520 1.00 48.69 95 PRO A CA 1
ATOM 737 C C . PRO A 1 95 ? -25.086 27.839 27.428 1.00 48.69 95 PRO A C 1
ATOM 739 O O . PRO A 1 95 ? -24.998 27.545 28.615 1.00 48.69 95 PRO A O 1
ATOM 742 N N . SER A 1 96 ? -24.342 28.831 26.926 1.00 46.44 96 SER A N 1
ATOM 743 C CA . SER A 1 96 ? -23.280 29.484 27.714 1.00 46.44 96 SER A CA 1
ATOM 744 C C . SER A 1 96 ? -23.696 30.772 28.438 1.00 46.44 96 SER A C 1
ATOM 746 O O . SER A 1 96 ? -22.824 31.456 28.970 1.00 46.44 96 SER A O 1
ATOM 748 N N . CYS A 1 97 ? -24.976 31.162 28.427 1.00 44.69 97 CYS A N 1
ATOM 749 C CA . CYS A 1 97 ? -25.378 32.508 28.868 1.00 44.69 97 CYS A CA 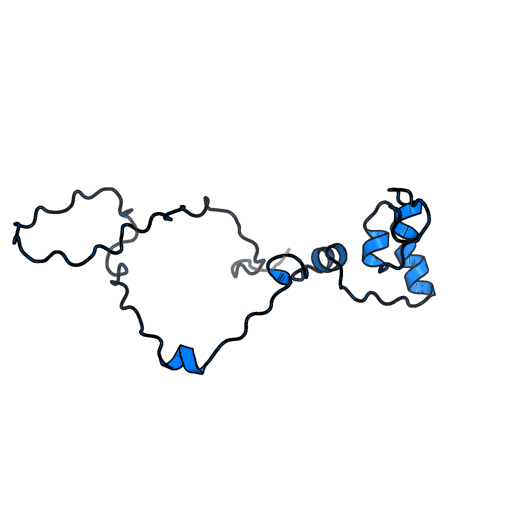1
ATOM 750 C C . CYS A 1 97 ? -26.564 32.565 29.846 1.00 44.69 97 CYS A C 1
ATOM 752 O O . CYS A 1 97 ? -27.291 33.554 29.875 1.00 44.69 97 CYS A O 1
ATOM 754 N N . SER A 1 98 ? -26.758 31.546 30.685 1.00 44.56 98 SER A N 1
ATOM 755 C CA . SER A 1 98 ? -27.648 31.665 31.848 1.00 44.56 98 SER A CA 1
ATOM 756 C C . SER A 1 98 ? -26.860 31.452 33.144 1.00 44.56 98 SER A C 1
ATOM 758 O O . SER A 1 98 ? -26.293 30.369 33.313 1.00 44.56 98 SER A O 1
ATOM 760 N N . PRO A 1 99 ? -26.808 32.433 34.068 1.00 45.28 99 PRO A N 1
ATOM 761 C CA . PRO A 1 99 ? -26.280 32.181 35.402 1.00 45.28 99 PRO A CA 1
ATOM 762 C C . PRO A 1 99 ? -27.170 31.130 36.090 1.00 45.28 99 PRO A C 1
ATOM 764 O O . PRO A 1 99 ? -28.396 31.210 35.972 1.00 45.28 99 PRO A O 1
ATOM 767 N N . PRO A 1 100 ? -26.597 30.125 36.775 1.00 48.19 100 PRO A N 1
ATOM 768 C CA . PRO A 1 100 ? -27.397 29.104 37.435 1.00 48.19 100 PRO A CA 1
ATOM 769 C C . PRO A 1 100 ? -28.266 29.735 38.540 1.00 48.19 100 PRO A C 1
ATOM 771 O O . PRO A 1 100 ? -27.778 30.598 39.279 1.00 48.19 100 PRO A O 1
ATOM 774 N N . PRO A 1 101 ? -29.542 29.327 38.680 1.00 44.38 101 PRO A N 1
ATOM 775 C CA . PRO A 1 101 ? -30.384 29.773 39.780 1.00 44.38 101 PRO A CA 1
ATOM 776 C C . PRO A 1 101 ? -29.797 29.285 41.111 1.00 44.38 101 PRO A C 1
ATOM 778 O O . PRO A 1 101 ? -29.452 28.116 41.268 1.00 44.38 101 PRO A O 1
ATOM 781 N N . MET A 1 102 ? -29.667 30.206 42.067 1.00 45.03 102 MET A N 1
ATOM 782 C CA . MET A 1 102 ? -29.206 29.930 43.428 1.00 45.03 102 MET A CA 1
ATOM 783 C C . MET A 1 102 ? -30.206 29.011 44.138 1.00 45.03 102 MET A C 1
ATOM 785 O O . MET A 1 102 ? -31.263 29.463 44.574 1.00 45.03 102 MET A O 1
ATOM 789 N N . THR A 1 103 ? -29.884 27.725 44.271 1.00 51.47 103 THR A N 1
ATOM 790 C CA . THR A 1 103 ? -30.635 26.804 45.133 1.00 51.47 103 THR A CA 1
ATOM 791 C C . THR A 1 103 ? -29.975 26.715 46.509 1.00 51.47 103 THR A C 1
ATOM 793 O O . THR A 1 103 ? -28.755 26.606 46.614 1.00 51.47 103 THR A O 1
ATOM 796 N N . SER A 1 104 ? -30.789 26.768 47.563 1.00 35.16 104 SER A N 1
ATOM 797 C CA . SER A 1 104 ? -30.402 26.727 48.978 1.00 35.16 104 SER A CA 1
ATOM 798 C C . SER A 1 104 ? -29.592 25.478 49.349 1.00 35.16 104 SER A C 1
ATOM 800 O O . SER A 1 104 ? -30.017 24.356 49.080 1.00 35.16 104 SER A O 1
ATOM 802 N N . TYR A 1 105 ? -28.451 25.698 50.004 1.00 39.38 105 TYR A N 1
ATOM 803 C CA . TYR A 1 105 ? -27.522 24.681 50.494 1.00 39.38 105 TYR A CA 1
ATOM 804 C C . TYR A 1 105 ? -28.193 23.714 51.486 1.00 39.38 105 TYR A C 1
ATOM 806 O O . TYR A 1 105 ? -28.687 24.135 52.529 1.00 39.38 105 TYR A O 1
ATOM 814 N N . ASN A 1 106 ? -28.158 22.415 51.181 1.00 43.19 106 ASN A N 1
ATOM 815 C CA . ASN A 1 106 ? -28.256 21.348 52.175 1.00 43.19 106 ASN A CA 1
ATOM 816 C C . ASN A 1 106 ? -26.865 20.704 52.276 1.00 43.19 106 ASN A C 1
ATOM 818 O O . ASN A 1 106 ? -26.350 20.176 51.291 1.00 43.19 106 ASN A O 1
ATOM 822 N N . GLU A 1 107 ? -26.237 20.820 53.443 1.00 44.28 107 GLU A N 1
ATOM 823 C CA . GLU A 1 107 ? -24.784 20.714 53.657 1.00 44.28 107 GLU A CA 1
ATOM 824 C C . GLU A 1 107 ? -24.203 19.284 53.618 1.00 44.28 107 GLU A C 1
ATOM 826 O O . GLU A 1 107 ? -23.030 19.091 53.916 1.00 44.28 107 GLU A O 1
ATOM 831 N N . ASN A 1 108 ? -24.976 18.259 53.238 1.00 47.09 108 ASN A N 1
ATOM 832 C CA . ASN A 1 108 ? -24.578 16.868 53.496 1.00 47.09 108 ASN A CA 1
ATOM 833 C C . ASN A 1 108 ? -24.748 15.863 52.345 1.00 47.09 108 ASN A C 1
ATOM 835 O O . ASN A 1 108 ? -24.730 14.658 52.589 1.00 47.09 108 ASN A O 1
ATOM 839 N N . MET A 1 109 ? -24.852 16.304 51.088 1.00 45.16 109 MET A N 1
ATOM 840 C CA . MET A 1 109 ? -24.888 15.382 49.939 1.00 45.16 109 MET A CA 1
ATOM 841 C C . MET A 1 109 ? -23.877 15.772 48.856 1.00 45.16 109 MET A C 1
ATOM 843 O O . MET A 1 109 ? -24.228 16.286 47.799 1.00 45.16 109 MET A O 1
ATOM 847 N N . MET A 1 110 ? -22.596 15.492 49.104 1.00 48.03 110 MET A N 1
ATOM 848 C CA . MET A 1 110 ? -21.567 15.505 48.059 1.00 48.03 110 MET A CA 1
ATOM 849 C C . MET A 1 110 ? -21.648 14.198 47.264 1.00 48.03 110 MET A C 1
ATOM 851 O O . MET A 1 110 ? -20.971 13.221 47.571 1.00 48.03 110 MET A O 1
ATOM 855 N N . SER A 1 111 ? -22.502 14.176 46.240 1.00 52.44 111 SER A N 1
ATOM 856 C CA . SER A 1 111 ? -22.359 13.195 45.158 1.00 52.44 111 SER A CA 1
ATOM 857 C C . SER A 1 111 ? -21.154 13.600 44.295 1.00 52.44 111 SER A C 1
ATOM 859 O O . SER A 1 111 ? -21.017 14.792 44.008 1.00 52.44 111 SER A O 1
ATOM 861 N N . PRO A 1 112 ? -20.272 12.674 43.874 1.00 42.56 112 PRO A N 1
ATOM 862 C CA . PRO A 1 112 ? -19.111 13.021 43.059 1.00 42.56 112 PRO A CA 1
ATOM 863 C C . PRO A 1 112 ? -19.547 13.654 41.732 1.00 42.56 112 PRO A C 1
ATOM 865 O O . PRO A 1 112 ? -20.306 13.066 40.963 1.00 42.56 112 PRO A O 1
ATOM 868 N N . SER A 1 113 ? -19.076 14.867 41.457 1.00 50.53 113 SER A N 1
ATOM 869 C CA . SER A 1 113 ? -19.324 15.577 40.206 1.00 50.53 113 SER A CA 1
ATOM 870 C C . SER A 1 113 ? -18.456 14.991 39.085 1.00 50.53 113 SER A C 1
ATOM 872 O O . SER A 1 113 ? -17.276 15.301 38.955 1.00 50.53 113 SER A O 1
ATOM 874 N N . TYR A 1 114 ? -19.058 14.173 38.216 1.00 49.44 114 TYR A N 1
ATOM 875 C CA . TYR A 1 114 ? -18.412 13.588 37.025 1.00 49.44 114 TYR A CA 1
ATOM 876 C C . TYR A 1 114 ? -17.997 14.615 35.946 1.00 49.44 114 TYR A C 1
ATOM 878 O O . TYR A 1 114 ? -17.488 14.240 34.896 1.00 49.44 114 TYR A O 1
ATOM 886 N N . LEU A 1 115 ? -18.185 15.917 36.192 1.00 48.88 115 LEU A N 1
ATOM 887 C CA . LEU A 1 115 ? -17.843 17.001 35.262 1.00 48.88 115 LEU A CA 1
ATOM 888 C C . LEU A 1 115 ? -16.372 17.454 35.329 1.00 48.88 115 LEU A C 1
ATOM 890 O O . LEU A 1 115 ? -15.958 18.265 34.507 1.00 48.88 115 LEU A O 1
ATOM 894 N N . PHE A 1 116 ? -15.566 16.925 36.255 1.00 45.72 116 PHE A N 1
ATOM 895 C CA . PHE A 1 116 ? -14.148 17.285 36.406 1.00 45.72 116 PHE A CA 1
ATOM 896 C C . PHE A 1 116 ? -13.189 16.138 36.044 1.00 45.72 116 PHE A C 1
ATOM 898 O O . PHE A 1 116 ? -12.265 15.825 36.794 1.00 45.72 116 PHE A O 1
ATOM 905 N N . SER A 1 117 ? -13.356 15.509 34.876 1.00 37.97 117 SER A N 1
ATOM 906 C CA . SER A 1 117 ? -12.243 14.746 34.290 1.00 37.97 117 SER A CA 1
ATOM 907 C C . SER A 1 117 ? -11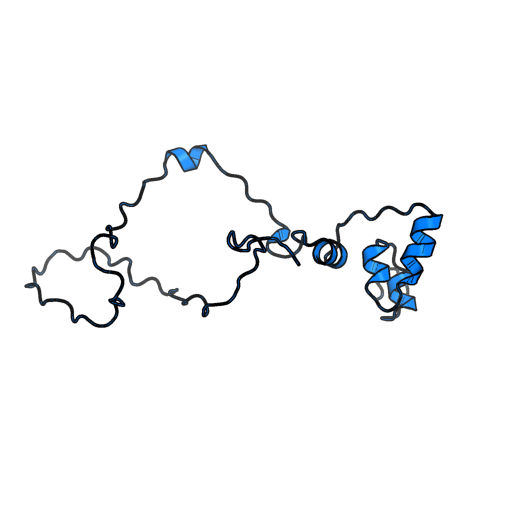.229 15.704 33.644 1.00 37.97 117 SER A C 1
ATOM 909 O O . SER A 1 117 ? -11.627 16.566 32.861 1.00 37.97 117 SER A O 1
ATOM 911 N N . PRO A 1 118 ? -9.913 15.542 33.887 1.00 38.72 118 PRO A N 1
ATOM 912 C CA . PRO A 1 118 ? -8.867 16.460 33.417 1.00 38.72 118 PRO A CA 1
ATOM 913 C C . PRO A 1 118 ? -8.566 16.355 31.905 1.00 38.72 118 PRO A C 1
ATOM 915 O O . PRO A 1 118 ? -7.496 16.750 31.458 1.00 38.72 118 PRO A O 1
ATOM 918 N N . ASN A 1 119 ? -9.496 15.830 31.101 1.00 44.78 119 ASN A N 1
ATOM 919 C CA . ASN A 1 119 ? -9.350 15.641 29.656 1.00 44.78 119 ASN A CA 1
ATOM 920 C C . ASN A 1 119 ? -10.582 16.130 28.875 1.00 44.78 119 ASN A C 1
ATOM 922 O O . ASN A 1 119 ? -11.055 15.477 27.950 1.00 44.78 119 ASN A O 1
ATOM 926 N N . VAL A 1 120 ? -11.092 17.321 29.201 1.00 42.88 120 VAL A N 1
ATOM 927 C CA . VAL A 1 120 ? -11.945 18.071 28.263 1.00 42.88 120 VAL A CA 1
ATOM 928 C C . VAL A 1 120 ? -11.027 18.797 27.277 1.00 42.88 120 VAL A C 1
ATOM 930 O O . VAL A 1 120 ? -10.807 20.003 27.360 1.00 42.88 120 VAL A O 1
ATOM 933 N N . ARG A 1 121 ? -10.428 18.044 26.348 1.00 38.09 121 ARG A N 1
ATOM 934 C CA . ARG A 1 121 ? -9.865 18.633 25.132 1.00 38.09 121 ARG A CA 1
ATOM 935 C C . ARG A 1 121 ? -11.014 18.739 24.139 1.00 38.09 121 ARG A C 1
ATOM 937 O O . ARG A 1 121 ? -11.446 17.739 23.579 1.00 38.09 121 ARG A O 1
ATOM 944 N N . LEU A 1 122 ? -11.527 19.957 23.979 1.00 37.69 122 LEU A N 1
ATOM 945 C CA . LEU A 1 122 ? -12.439 20.332 22.903 1.00 37.69 122 LEU A CA 1
ATOM 946 C C . LEU A 1 122 ? -11.875 19.806 21.577 1.00 37.69 122 LEU A C 1
ATOM 948 O O . LEU A 1 122 ? -10.757 20.158 21.189 1.00 37.69 122 LEU A O 1
ATOM 952 N N . SER A 1 123 ? -12.632 18.932 20.914 1.00 40.19 123 SER A N 1
ATOM 953 C CA . SER A 1 123 ? -12.399 18.617 19.510 1.00 40.19 123 SER A CA 1
ATOM 954 C C . SER A 1 123 ? -12.441 19.914 18.714 1.00 40.19 123 SER A C 1
ATOM 956 O O . SER A 1 123 ? -13.278 20.782 18.965 1.00 40.19 123 SER A O 1
ATOM 958 N N . LEU A 1 124 ? -11.495 20.012 17.785 1.00 33.47 124 LEU A N 1
ATOM 959 C CA . LEU A 1 124 ? -11.330 21.082 16.820 1.00 33.47 124 LEU A CA 1
ATOM 960 C C . LEU A 1 124 ? -12.666 21.500 16.196 1.00 33.47 124 LEU A C 1
ATOM 962 O O . LEU A 1 124 ? -13.528 20.673 15.906 1.00 33.47 124 LEU A O 1
ATOM 966 N N . THR A 1 125 ? -12.753 22.808 15.981 1.00 36.94 125 THR A N 1
ATOM 967 C CA . THR A 1 125 ? -13.498 23.489 14.922 1.00 36.94 125 THR A CA 1
ATOM 968 C C . THR A 1 125 ? -13.981 22.573 13.793 1.00 36.94 125 THR A C 1
ATOM 970 O O . THR A 1 125 ? -13.193 21.845 13.192 1.00 36.94 125 THR A O 1
ATOM 973 N N . THR A 1 126 ? -15.283 22.683 13.533 1.00 45.12 126 THR A N 1
ATOM 974 C CA . THR A 1 126 ? -15.976 22.515 12.248 1.00 45.12 126 THR A CA 1
ATOM 975 C C . THR A 1 126 ? -15.057 22.481 11.020 1.00 45.12 126 THR A C 1
ATOM 977 O O . THR A 1 126 ? -14.181 23.333 10.904 1.00 45.12 126 THR A O 1
ATOM 980 N N . ASP A 1 127 ? -15.344 21.541 10.112 1.00 39.78 127 ASP A N 1
ATOM 981 C CA . ASP A 1 127 ? -14.798 21.367 8.747 1.00 39.78 127 ASP A CA 1
ATOM 982 C C . ASP A 1 127 ? -13.826 20.193 8.535 1.00 39.78 127 ASP A C 1
ATOM 984 O O . ASP A 1 127 ? -12.776 20.320 7.910 1.00 39.78 127 ASP A O 1
ATOM 988 N N . ALA A 1 128 ? -14.2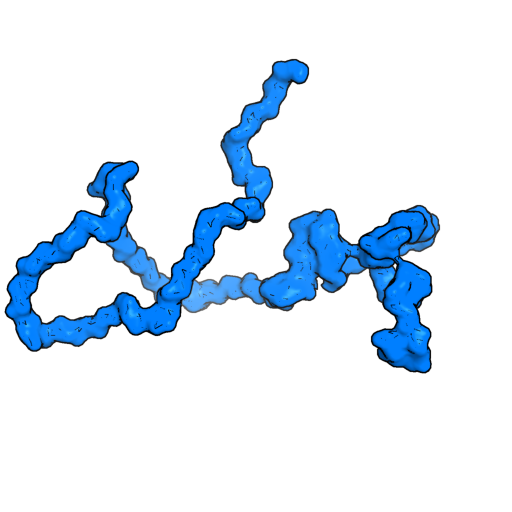24 18.994 8.965 1.00 40.25 128 ALA A N 1
ATOM 989 C CA . ALA A 1 128 ? -13.713 17.754 8.378 1.00 40.25 128 ALA A CA 1
ATOM 990 C C . ALA A 1 128 ? -14.878 16.902 7.845 1.00 40.25 128 ALA A C 1
ATOM 992 O O . ALA A 1 128 ? -15.182 15.830 8.364 1.00 40.25 128 ALA A O 1
ATOM 993 N N . GLU A 1 129 ? -15.559 17.401 6.810 1.00 39.09 129 GLU A N 1
ATOM 994 C CA . GLU A 1 129 ? -16.440 16.586 5.969 1.00 39.09 129 GLU A CA 1
ATOM 995 C C . GLU A 1 129 ? -15.580 15.738 5.021 1.00 39.09 129 GLU A C 1
ATOM 997 O O . GLU A 1 129 ? -15.095 16.212 3.997 1.00 39.09 129 GLU A O 1
ATOM 1002 N N . PHE A 1 130 ? -15.396 14.459 5.352 1.00 46.03 130 PHE A N 1
ATOM 1003 C CA . PHE A 1 130 ? -15.005 13.444 4.373 1.00 46.03 130 PHE A CA 1
ATOM 1004 C C . PHE A 1 130 ? -16.082 12.359 4.321 1.00 46.03 130 PHE A C 1
ATOM 1006 O O . PHE A 1 130 ? -15.967 11.291 4.916 1.00 46.03 130 PHE A O 1
ATOM 1013 N N . SER A 1 131 ? -17.173 12.673 3.626 1.00 45.84 131 SER A N 1
ATOM 1014 C CA . SER A 1 131 ? -18.115 11.695 3.083 1.00 45.84 131 SER A CA 1
ATOM 1015 C C . SER A 1 131 ? -18.777 12.313 1.848 1.00 45.84 131 SER A C 1
ATOM 1017 O O . SER A 1 131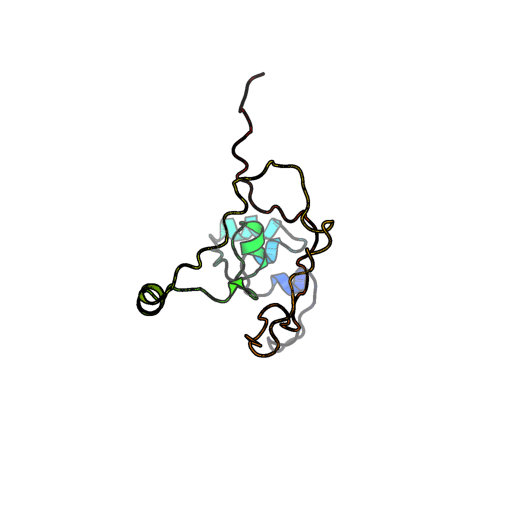 ? -19.401 13.364 1.976 1.00 45.84 131 SER A O 1
ATOM 1019 N N . PRO A 1 132 ? -18.677 11.712 0.648 1.00 42.94 132 PRO A N 1
ATOM 1020 C CA . PRO A 1 132 ? -19.299 12.265 -0.554 1.00 42.94 132 PRO A CA 1
ATOM 1021 C C . PRO A 1 132 ? -20.809 11.975 -0.648 1.00 42.94 132 PRO A C 1
ATOM 1023 O O . PRO A 1 132 ? -21.401 12.167 -1.706 1.00 42.94 132 PRO A O 1
ATOM 1026 N N . TYR A 1 133 ? -21.464 11.536 0.429 1.00 44.91 133 TYR A N 1
ATOM 1027 C CA . TYR A 1 133 ? -22.914 11.337 0.445 1.00 44.91 133 TYR A CA 1
ATOM 1028 C C . TYR A 1 133 ? -23.620 12.490 1.155 1.00 44.91 133 TYR A C 1
ATOM 1030 O O . TYR A 1 133 ? -24.077 12.347 2.286 1.00 44.91 133 TYR A O 1
ATOM 1038 N N . ASN A 1 134 ? -23.749 13.623 0.460 1.00 41.59 134 ASN A N 1
ATOM 1039 C CA . ASN A 1 134 ? -24.742 14.635 0.813 1.00 41.59 134 ASN A CA 1
ATOM 1040 C C . ASN A 1 134 ? -25.960 14.469 -0.110 1.00 41.59 134 ASN A C 1
ATOM 1042 O O . ASN A 1 134 ? -25.888 14.687 -1.319 1.00 41.59 134 ASN A O 1
ATOM 1046 N N . GLY A 1 135 ? -27.071 14.006 0.467 1.00 43.34 135 GLY A N 1
ATOM 1047 C CA . GLY A 1 135 ? -28.313 13.615 -0.208 1.00 43.34 135 GLY A CA 1
ATOM 1048 C C . GLY A 1 135 ? -29.170 14.771 -0.728 1.00 43.34 135 GLY A C 1
ATOM 1049 O O . GLY A 1 135 ? -30.391 14.712 -0.613 1.00 43.34 135 GLY A O 1
ATOM 1050 N N . THR A 1 136 ? -28.568 15.813 -1.296 1.00 44.28 136 THR A N 1
ATOM 1051 C CA . THR A 1 136 ? -29.289 16.980 -1.830 1.00 44.28 136 THR A CA 1
ATOM 1052 C C . THR A 1 136 ? -28.551 17.615 -3.011 1.00 44.28 136 THR A C 1
ATOM 1054 O O . THR A 1 136 ? -28.152 18.774 -2.971 1.00 44.28 136 THR A O 1
ATOM 1057 N N . MET A 1 137 ? -28.402 16.880 -4.116 1.00 45.09 137 MET A N 1
ATOM 1058 C CA . MET A 1 137 ? -28.135 17.497 -5.421 1.00 45.09 137 MET A CA 1
ATOM 1059 C C . MET A 1 137 ? -29.082 16.911 -6.477 1.00 45.09 137 MET A C 1
ATOM 1061 O O . MET A 1 137 ? -29.054 15.701 -6.705 1.00 45.09 137 MET A O 1
ATOM 1065 N N . PRO A 1 138 ? -29.942 17.725 -7.118 1.00 40.53 138 PRO A N 1
ATOM 1066 C CA . PRO A 1 138 ? -30.728 17.275 -8.257 1.00 40.53 138 PRO A CA 1
ATOM 1067 C C . PRO A 1 138 ? -29.818 17.125 -9.487 1.00 40.53 138 PRO A C 1
ATOM 1069 O O . PRO A 1 138 ? -29.194 18.085 -9.934 1.00 40.53 138 PRO A O 1
ATOM 1072 N N . PHE A 1 139 ? -29.748 15.914 -10.042 1.00 36.97 139 PHE A N 1
ATOM 1073 C CA . PHE A 1 139 ? -29.114 15.646 -11.334 1.00 36.97 139 PHE A CA 1
ATOM 1074 C C . PHE A 1 139 ? -30.062 16.023 -12.499 1.00 36.97 139 PHE A C 1
ATOM 1076 O O . PHE A 1 139 ? -31.080 15.363 -12.685 1.00 36.97 139 PHE A O 1
ATOM 1083 N N . SER A 1 140 ? -29.642 17.036 -13.282 1.00 38.50 140 SER A N 1
ATOM 1084 C CA . SER A 1 140 ? -29.901 17.317 -14.726 1.00 38.50 140 SER A CA 1
ATOM 1085 C C . SER A 1 140 ? -31.328 17.731 -15.178 1.00 38.50 140 SER A C 1
ATOM 1087 O O . SER A 1 140 ? -32.283 17.330 -14.519 1.00 38.50 140 SER A O 1
ATOM 1089 N N . PRO A 1 141 ? -31.533 18.481 -16.306 1.00 45.69 141 PRO A N 1
ATOM 1090 C CA . PRO A 1 141 ? -30.637 18.702 -17.469 1.00 45.69 141 PRO A CA 1
ATOM 1091 C C . PRO A 1 141 ? -30.538 20.151 -18.042 1.00 45.69 141 PRO A C 1
ATOM 1093 O O . PRO A 1 141 ? -31.500 20.908 -17.985 1.00 45.69 141 PRO A O 1
ATOM 1096 N N . THR A 1 142 ? -29.410 20.474 -18.695 1.00 41.28 142 THR A N 1
ATOM 1097 C CA . THR A 1 142 ? -29.271 21.152 -20.015 1.00 41.28 142 THR A CA 1
ATOM 1098 C C . THR A 1 142 ? -27.849 20.955 -20.515 1.00 41.28 142 THR A C 1
ATOM 1100 O O . THR A 1 142 ? -26.939 21.132 -19.674 1.00 41.28 142 THR A O 1
#

pLDDT: mean 72.84, std 24.34, range [33.47, 97.81]

Organism: NCBI:txid39325

Secondary structure (DSSP, 8-state):
--TTSSPPPSSHHHHTTSS--HHHHHTSS-TTHHHHHHHTTPPP---SHHHHHHTT---SSGGGS------HHHHTTPPP-----TTSS-TT--TTS-PPP-PPP-TT-----TT--S-------S--------S-------